Protein AF-A0A139QFY4-F1 (afdb_monomer_lite)

Structure (mmCIF, N/CA/C/O backbone):
data_AF-A0A139QFY4-F1
#
_entry.id   AF-A0A139QFY4-F1
#
loop_
_atom_site.group_PDB
_atom_site.id
_atom_site.type_symbol
_atom_site.label_atom_id
_atom_site.label_alt_id
_atom_site.label_comp_id
_atom_s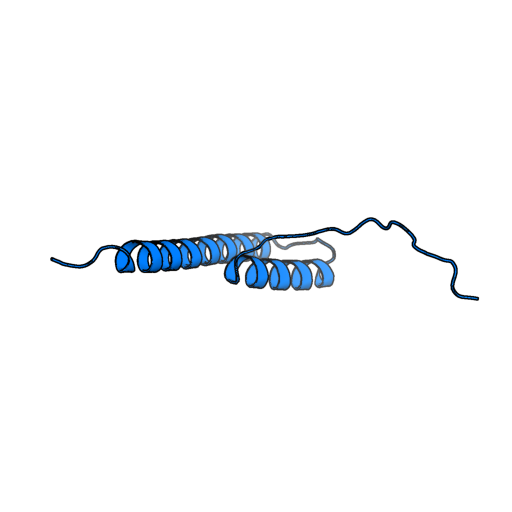ite.label_asym_id
_atom_site.label_entity_id
_atom_site.label_seq_id
_atom_site.pdbx_PDB_ins_code
_atom_site.Cartn_x
_atom_site.Cartn_y
_atom_site.Cartn_z
_atom_site.occupancy
_atom_site.B_iso_or_equiv
_atom_site.auth_seq_id
_atom_site.auth_comp_id
_atom_site.auth_asym_id
_atom_site.auth_atom_id
_atom_site.pdbx_PDB_model_num
ATOM 1 N N . MET A 1 1 ? -25.257 30.086 9.134 1.00 54.97 1 MET A N 1
ATOM 2 C CA . MET A 1 1 ? -26.216 29.019 9.489 1.00 54.97 1 MET A CA 1
ATOM 3 C C . MET A 1 1 ? -25.457 27.708 9.504 1.00 54.97 1 MET A C 1
ATOM 5 O O . MET A 1 1 ? -24.853 27.382 8.494 1.0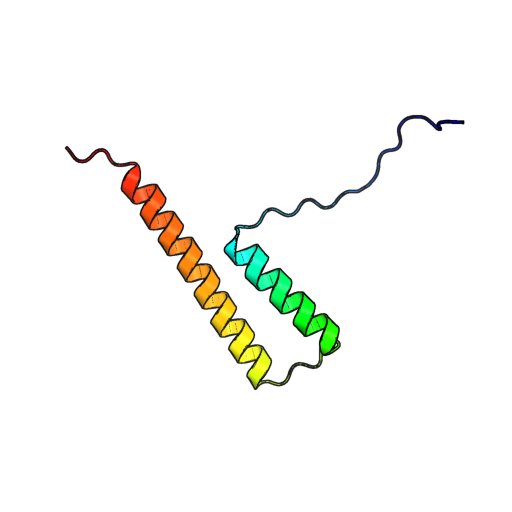0 54.97 1 MET A O 1
ATOM 9 N N . ILE A 1 2 ? -25.425 27.012 10.638 1.00 69.81 2 ILE A N 1
ATOM 10 C CA . ILE A 1 2 ? -24.828 25.675 10.739 1.00 69.81 2 ILE A CA 1
ATOM 11 C C . ILE A 1 2 ? -25.973 24.693 10.492 1.00 69.81 2 ILE A C 1
ATOM 13 O O . ILE A 1 2 ? -26.928 24.646 11.264 1.00 69.81 2 ILE A O 1
ATOM 17 N N . THR A 1 3 ? -25.936 23.990 9.365 1.00 76.81 3 THR A N 1
ATOM 18 C CA . THR A 1 3 ? -27.008 23.102 8.899 1.00 76.81 3 THR A CA 1
ATOM 19 C C . THR A 1 3 ? -26.883 21.715 9.533 1.00 76.81 3 THR A C 1
ATOM 21 O O . THR A 1 3 ? -26.571 20.767 8.826 1.00 76.81 3 THR A O 1
ATOM 24 N N . GLY A 1 4 ? -27.100 21.603 10.847 1.00 86.88 4 GLY A N 1
ATOM 25 C CA . GLY A 1 4 ? -27.272 20.325 11.561 1.00 86.88 4 GLY A CA 1
ATOM 26 C C . GLY A 1 4 ? -26.214 19.235 11.310 1.00 86.88 4 GLY A C 1
ATOM 27 O O . GLY A 1 4 ? -25.123 19.485 10.804 1.00 86.88 4 GLY A O 1
ATOM 28 N N . GLU A 1 5 ? -26.537 18.004 11.703 1.00 89.38 5 GLU A N 1
ATOM 29 C CA . GLU A 1 5 ? -25.726 16.818 11.411 1.00 89.38 5 GLU A CA 1
ATOM 30 C C . GLU A 1 5 ? -26.023 16.304 9.993 1.00 89.38 5 GLU A C 1
ATOM 32 O O . GLU A 1 5 ? -27.182 16.234 9.575 1.00 89.38 5 GLU A O 1
ATOM 37 N N . LYS A 1 6 ? -24.980 15.898 9.260 1.00 89.44 6 LYS A N 1
ATOM 38 C CA . LYS A 1 6 ? -25.106 15.251 7.952 1.00 89.44 6 LYS A CA 1
ATOM 39 C C . LYS A 1 6 ? -24.304 13.958 7.932 1.00 89.44 6 LYS A C 1
ATOM 41 O O . LYS A 1 6 ? -23.089 13.975 8.107 1.00 89.44 6 LYS A O 1
ATOM 46 N N . LYS A 1 7 ? -24.980 12.846 7.644 1.00 92.88 7 LYS A N 1
ATOM 47 C CA . LYS A 1 7 ? -24.311 11.568 7.390 1.00 92.88 7 LYS A CA 1
ATOM 48 C C . LYS A 1 7 ? -23.565 11.640 6.061 1.00 92.88 7 LYS A C 1
ATOM 50 O O . LYS A 1 7 ? -24.145 12.018 5.042 1.00 92.88 7 LYS A O 1
ATOM 55 N N . ILE A 1 8 ? -22.291 11.277 6.091 1.00 94.00 8 ILE A N 1
ATOM 56 C CA . ILE A 1 8 ? -21.421 11.184 4.919 1.00 94.00 8 ILE A CA 1
ATOM 57 C C . ILE A 1 8 ? -20.860 9.771 4.817 1.00 94.00 8 ILE A C 1
ATOM 59 O O . ILE A 1 8 ? -20.789 9.048 5.810 1.00 94.00 8 ILE A O 1
ATOM 63 N N . LEU A 1 9 ? -20.475 9.388 3.606 1.00 96.06 9 LEU A N 1
ATOM 64 C CA . LEU A 1 9 ? -19.728 8.160 3.384 1.00 96.06 9 LEU A CA 1
ATOM 65 C C . LEU A 1 9 ? -18.249 8.437 3.651 1.00 96.06 9 LEU A C 1
ATOM 67 O O . LEU A 1 9 ? -17.723 9.464 3.221 1.00 96.06 9 LEU A O 1
ATOM 71 N N . ALA A 1 10 ? -17.601 7.520 4.356 1.00 96.06 10 ALA A N 1
ATOM 72 C CA . ALA A 1 10 ? -16.165 7.518 4.576 1.00 96.06 10 ALA A CA 1
ATOM 73 C C . ALA A 1 10 ? -15.635 6.119 4.269 1.00 96.06 10 ALA A C 1
ATOM 75 O O . ALA A 1 10 ? -16.276 5.122 4.603 1.00 96.06 10 ALA A O 1
ATOM 76 N N . GLU A 1 11 ? -14.469 6.058 3.639 1.00 96.69 11 GLU A N 1
ATOM 77 C CA . GLU A 1 11 ? -13.742 4.813 3.441 1.00 96.69 11 GLU A CA 1
ATOM 78 C C . GLU A 1 11 ? -12.724 4.653 4.569 1.00 96.69 11 GLU A C 1
ATOM 80 O O . GLU A 1 11 ? -11.966 5.577 4.869 1.00 96.69 11 GLU A O 1
ATOM 85 N N . ILE A 1 12 ? -12.719 3.486 5.209 1.00 95.56 12 ILE A N 1
ATOM 86 C CA . ILE A 1 12 ? -11.748 3.140 6.245 1.00 95.56 12 ILE A CA 1
ATOM 87 C C . ILE A 1 12 ? -10.918 1.985 5.709 1.00 95.56 12 ILE A C 1
ATOM 89 O O . ILE A 1 12 ? -11.442 0.900 5.466 1.00 95.56 12 ILE A O 1
ATOM 93 N N . GLN A 1 13 ? -9.620 2.222 5.551 1.00 96.69 13 GLN A N 1
ATOM 94 C CA . GLN A 1 13 ? -8.667 1.192 5.166 1.00 96.69 13 GLN A CA 1
ATOM 95 C C . GLN A 1 13 ? -7.784 0.826 6.356 1.00 96.69 13 GLN A C 1
ATOM 97 O O . GLN A 1 13 ? -7.261 1.700 7.044 1.00 96.69 13 GLN A O 1
ATOM 102 N N . VAL A 1 14 ? -7.596 -0.473 6.575 1.00 94.62 14 VAL A N 1
ATOM 103 C CA . VAL A 1 14 ? -6.692 -1.007 7.598 1.00 94.62 14 VAL A CA 1
ATOM 104 C C . VAL A 1 14 ? -5.512 -1.647 6.880 1.00 94.62 14 VAL A C 1
ATOM 106 O O . VAL A 1 14 ? -5.705 -2.488 6.006 1.00 94.62 14 VAL A O 1
ATOM 109 N N . ARG A 1 15 ? -4.295 -1.215 7.216 1.00 94.75 15 ARG A N 1
ATOM 110 C CA . ARG A 1 15 ? -3.049 -1.664 6.582 1.00 94.75 15 ARG A CA 1
ATOM 111 C C . ARG A 1 15 ? -1.954 -1.816 7.631 1.00 94.75 15 ARG A C 1
ATOM 113 O O . ARG A 1 15 ? -1.918 -1.045 8.591 1.00 94.75 15 ARG A O 1
ATOM 120 N N . THR A 1 16 ? -1.039 -2.758 7.421 1.00 94.62 16 THR A N 1
ATOM 121 C CA . THR A 1 16 ? 0.254 -2.737 8.117 1.00 94.62 16 THR A CA 1
ATOM 122 C C . THR A 1 16 ? 1.078 -1.541 7.632 1.00 94.62 16 THR A C 1
ATOM 124 O O . THR A 1 16 ? 0.793 -0.931 6.594 1.00 94.62 16 THR A O 1
ATOM 127 N N . MET A 1 17 ? 2.140 -1.206 8.364 1.00 95.00 17 MET A N 1
ATOM 128 C CA . MET A 1 17 ? 3.056 -0.148 7.937 1.00 95.00 17 MET A CA 1
ATOM 129 C C . MET A 1 17 ? 3.723 -0.482 6.595 1.00 95.00 17 MET A C 1
ATOM 131 O O . MET A 1 17 ? 3.827 0.403 5.746 1.00 95.00 17 MET A O 1
ATOM 135 N N . GLN A 1 18 ? 4.117 -1.741 6.368 1.00 95.31 18 GLN A N 1
ATOM 136 C CA . GLN A 1 18 ? 4.766 -2.151 5.117 1.00 95.31 18 GLN A CA 1
ATOM 137 C C . GLN A 1 18 ? 3.808 -2.091 3.930 1.00 95.31 18 GLN A C 1
ATOM 139 O O . GLN A 1 18 ? 4.160 -1.528 2.893 1.00 95.31 18 GLN A O 1
ATOM 144 N N . MET A 1 19 ? 2.567 -2.560 4.099 1.00 93.06 19 MET A N 1
ATOM 145 C CA . MET A 1 19 ? 1.523 -2.418 3.080 1.00 93.06 19 MET A CA 1
ATOM 146 C C . MET A 1 19 ? 1.285 -0.950 2.720 1.00 93.06 19 MET A C 1
ATOM 148 O O . MET A 1 19 ? 1.110 -0.618 1.548 1.00 93.06 19 MET A O 1
ATOM 152 N N . ASN A 1 20 ? 1.295 -0.051 3.711 1.00 94.88 20 ASN A N 1
ATOM 153 C CA . ASN A 1 20 ? 1.108 1.371 3.453 1.00 94.88 20 ASN A CA 1
ATOM 154 C C . ASN A 1 20 ? 2.283 1.990 2.681 1.00 94.88 20 ASN A C 1
ATOM 156 O O . ASN A 1 20 ? 2.054 2.780 1.764 1.00 94.88 20 ASN A O 1
ATOM 160 N N . VAL A 1 21 ? 3.524 1.623 3.017 1.00 93.12 21 VAL A N 1
ATOM 161 C CA . VAL A 1 21 ? 4.718 2.074 2.284 1.00 93.12 21 VAL A CA 1
ATOM 162 C C . VAL A 1 21 ? 4.656 1.608 0.832 1.00 93.12 21 VAL A C 1
ATOM 164 O O . VAL A 1 21 ? 4.771 2.436 -0.072 1.00 93.12 21 VAL A O 1
ATOM 167 N N . TRP A 1 22 ? 4.403 0.316 0.607 1.00 93.94 22 TRP A N 1
ATOM 168 C CA . TRP A 1 22 ? 4.305 -0.247 -0.738 1.00 93.94 22 TRP A CA 1
ATOM 169 C C . TRP A 1 22 ? 3.207 0.435 -1.564 1.00 93.94 22 TRP A C 1
ATOM 171 O O . TRP A 1 22 ? 3.488 0.954 -2.642 1.00 93.94 22 TRP A O 1
ATOM 181 N N . ALA A 1 23 ? 1.985 0.533 -1.028 1.00 92.50 23 ALA A N 1
ATOM 182 C CA . ALA A 1 23 ? 0.848 1.115 -1.743 1.00 92.50 23 ALA A CA 1
ATOM 183 C C . ALA A 1 23 ? 1.031 2.612 -2.042 1.00 92.50 23 ALA A C 1
ATOM 185 O O . ALA A 1 23 ? 0.572 3.100 -3.070 1.00 92.50 23 ALA A O 1
ATOM 186 N N . THR A 1 24 ? 1.706 3.355 -1.161 1.00 93.25 24 THR A N 1
ATOM 187 C CA . THR A 1 24 ? 1.996 4.778 -1.400 1.00 93.25 24 THR A CA 1
ATOM 188 C C . THR A 1 24 ? 2.971 4.951 -2.563 1.00 93.25 24 THR A C 1
ATOM 190 O O . THR A 1 24 ? 2.782 5.829 -3.405 1.00 93.25 24 THR A O 1
ATOM 193 N N . ILE A 1 25 ? 4.008 4.111 -2.625 1.00 90.88 25 ILE A N 1
ATOM 194 C CA . ILE A 1 25 ? 5.010 4.153 -3.693 1.00 90.88 25 ILE A CA 1
ATOM 195 C C . ILE A 1 25 ? 4.404 3.685 -5.019 1.00 90.88 25 ILE A C 1
ATOM 197 O O . ILE A 1 25 ? 4.586 4.366 -6.027 1.00 90.88 25 ILE A O 1
ATOM 201 N N . 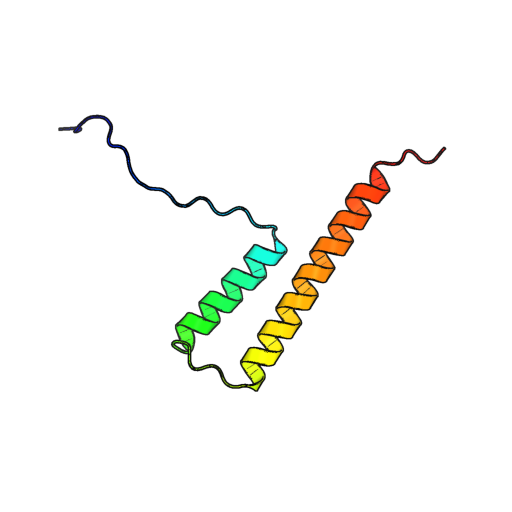GLU A 1 26 ? 3.664 2.572 -5.017 1.00 91.12 26 GLU A N 1
ATOM 202 C CA . GLU A 1 26 ? 2.958 2.066 -6.202 1.00 91.12 26 GLU A CA 1
ATOM 203 C C . GLU A 1 26 ? 2.029 3.137 -6.766 1.00 91.12 26 GLU A C 1
ATOM 205 O O . GLU A 1 26 ? 2.149 3.476 -7.939 1.00 91.12 26 GLU A O 1
ATOM 210 N N . HIS A 1 27 ? 1.214 3.772 -5.921 1.00 91.00 27 HIS A N 1
ATOM 211 C CA . HIS A 1 27 ? 0.290 4.807 -6.364 1.00 91.00 27 HIS A CA 1
ATOM 212 C C . HIS A 1 27 ? 1.010 6.030 -6.949 1.00 91.00 27 HIS A C 1
ATOM 214 O O . HIS A 1 27 ? 0.603 6.557 -7.985 1.00 91.00 27 HIS A O 1
ATOM 220 N N . ALA A 1 28 ? 2.100 6.479 -6.317 1.00 89.31 28 ALA A N 1
ATOM 221 C CA . ALA A 1 28 ? 2.898 7.595 -6.822 1.00 89.31 28 ALA A CA 1
ATOM 222 C C . ALA A 1 28 ? 3.542 7.280 -8.183 1.00 89.31 28 ALA A C 1
ATOM 224 O O . ALA A 1 28 ? 3.628 8.154 -9.049 1.00 89.31 28 ALA A O 1
ATOM 225 N N . ILE A 1 29 ? 3.982 6.034 -8.384 1.00 87.69 29 ILE A N 1
ATOM 226 C CA . ILE A 1 29 ? 4.501 5.560 -9.669 1.00 87.69 29 ILE A CA 1
ATOM 227 C C . ILE A 1 29 ? 3.360 5.497 -10.683 1.00 87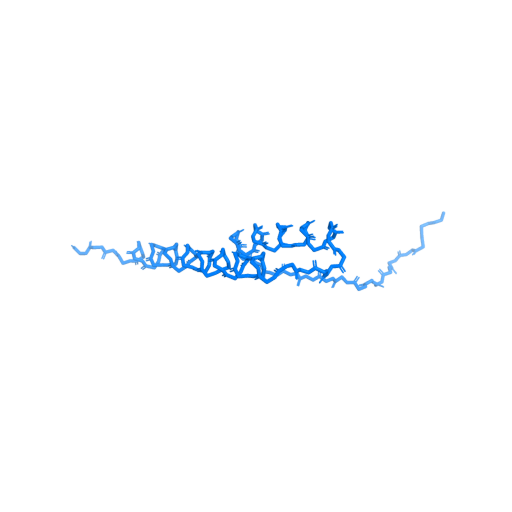.69 29 ILE A C 1
ATOM 229 O O . ILE A 1 29 ? 3.479 6.101 -11.744 1.00 87.69 29 ILE A O 1
ATOM 233 N N . ASN A 1 30 ? 2.245 4.852 -10.348 1.00 87.00 30 ASN A N 1
ATOM 234 C CA . ASN A 1 30 ? 1.085 4.727 -11.223 1.00 87.00 30 ASN A CA 1
ATOM 235 C C . ASN A 1 30 ? 0.616 6.092 -11.738 1.00 87.00 30 ASN A C 1
ATOM 237 O O . ASN A 1 30 ? 0.444 6.285 -12.936 1.00 87.00 30 ASN A O 1
ATOM 241 N N . TYR A 1 31 ? 0.511 7.073 -10.838 1.00 86.62 31 TYR A N 1
ATOM 242 C CA . TYR A 1 31 ? 0.143 8.445 -11.177 1.00 86.62 31 TYR A CA 1
ATOM 243 C C . TYR A 1 31 ? 1.112 9.095 -12.177 1.00 86.62 31 TYR A C 1
ATOM 245 O O . TYR A 1 31 ? 0.694 9.849 -13.050 1.00 86.62 31 TYR A O 1
ATOM 253 N N . LYS A 1 32 ? 2.416 8.812 -12.071 1.00 86.62 32 LYS A N 1
ATOM 254 C CA . LYS A 1 32 ? 3.427 9.360 -12.986 1.00 86.62 32 LYS A CA 1
ATOM 255 C C . LYS A 1 32 ? 3.363 8.734 -14.383 1.00 86.62 32 LYS A C 1
ATOM 257 O O . LYS A 1 32 ? 3.697 9.417 -15.349 1.00 86.62 32 LYS A O 1
ATOM 262 N N . TYR A 1 33 ? 3.001 7.458 -14.476 1.00 85.00 33 TYR A N 1
ATOM 263 C CA . TYR A 1 33 ? 3.015 6.694 -15.729 1.00 85.00 33 TYR A CA 1
ATOM 264 C C . TYR A 1 33 ? 1.618 6.464 -16.326 1.00 85.00 33 TYR A C 1
ATOM 266 O O . TYR A 1 33 ? 1.514 5.823 -17.363 1.00 85.00 33 TYR A O 1
ATOM 274 N N . ASP A 1 34 ? 0.560 6.991 -15.700 1.00 82.44 34 ASP A N 1
ATOM 275 C CA . ASP A 1 34 ? -0.842 6.856 -16.131 1.00 82.44 34 ASP A CA 1
ATOM 276 C C . ASP A 1 34 ? -1.259 5.393 -16.397 1.00 82.44 34 ASP A C 1
ATOM 278 O O . ASP A 1 34 ? -1.992 5.080 -17.332 1.00 82.44 34 ASP A O 1
ATOM 282 N N . GLY A 1 35 ? -0.733 4.463 -15.591 1.00 72.31 35 GLY A N 1
ATOM 283 C CA . GLY A 1 35 ? -0.957 3.023 -15.750 1.00 72.31 35 GLY A CA 1
ATOM 284 C C . GLY A 1 35 ? -0.184 2.340 -16.885 1.00 72.31 35 GLY A C 1
ATOM 285 O O . GLY A 1 35 ? -0.299 1.120 -17.023 1.00 72.31 35 GLY A O 1
ATOM 286 N N . ASP A 1 36 ? 0.628 3.063 -17.664 1.00 78.25 36 ASP A N 1
ATOM 287 C CA . ASP A 1 36 ? 1.475 2.488 -18.718 1.00 78.25 36 ASP A CA 1
ATOM 288 C C . ASP A 1 36 ? 2.803 1.980 -18.136 1.00 78.25 36 ASP A C 1
ATOM 290 O O . ASP A 1 36 ? 3.857 2.627 -18.168 1.00 78.25 36 ASP A O 1
ATOM 294 N N . TYR A 1 37 ? 2.728 0.810 -17.504 1.00 79.25 37 TYR A N 1
ATOM 295 C CA . TYR A 1 37 ? 3.883 0.162 -16.904 1.00 79.25 37 TYR A CA 1
ATOM 296 C C . TYR A 1 37 ? 4.745 -0.538 -17.952 1.00 79.25 37 TYR A C 1
ATOM 298 O O . TYR A 1 37 ? 4.278 -1.386 -18.714 1.00 79.25 37 TYR A O 1
ATOM 306 N N . THR A 1 38 ? 6.055 -0.291 -17.905 1.00 85.69 38 THR A N 1
ATOM 307 C CA . THR A 1 38 ? 6.991 -1.199 -18.576 1.00 85.69 38 THR A CA 1
ATOM 308 C C . THR A 1 38 ? 6.985 -2.564 -17.867 1.00 85.69 38 THR A C 1
ATOM 310 O O . THR A 1 38 ? 6.888 -2.602 -16.635 1.00 85.69 38 THR A O 1
ATOM 313 N N . PRO A 1 39 ? 7.152 -3.688 -18.590 1.00 87.38 39 PRO A N 1
ATOM 314 C CA . PRO A 1 39 ? 7.198 -5.019 -17.977 1.00 87.38 39 PRO A CA 1
ATOM 315 C C . PRO A 1 39 ? 8.242 -5.146 -16.856 1.00 87.38 39 PRO A C 1
ATOM 317 O O . PRO A 1 39 ? 8.003 -5.812 -15.854 1.00 87.38 39 PRO A O 1
ATOM 320 N N . GLU A 1 40 ? 9.381 -4.458 -16.990 1.00 88.94 40 GLU A N 1
ATOM 321 C CA . GLU A 1 40 ? 10.433 -4.427 -15.967 1.00 88.94 40 GLU A CA 1
ATOM 322 C C . GLU A 1 40 ? 9.971 -3.731 -14.676 1.00 88.94 40 GLU A C 1
ATOM 324 O O . GLU A 1 40 ? 10.284 -4.181 -13.574 1.00 88.94 40 GLU A O 1
ATOM 329 N N . MET A 1 41 ? 9.217 -2.634 -14.788 1.00 86.56 41 MET A N 1
ATOM 330 C CA . MET A 1 41 ? 8.690 -1.923 -13.621 1.00 86.56 41 MET A CA 1
ATOM 331 C C . MET A 1 41 ? 7.622 -2.736 -12.902 1.00 86.56 41 MET A C 1
ATOM 333 O O . MET A 1 41 ? 7.627 -2.772 -11.673 1.00 86.56 41 MET A O 1
ATOM 337 N N . THR A 1 42 ? 6.737 -3.403 -13.646 1.00 88.69 42 THR A N 1
ATOM 338 C CA . THR A 1 42 ? 5.737 -4.303 -13.060 1.00 88.69 42 THR A CA 1
ATOM 339 C C . THR A 1 42 ? 6.407 -5.414 -12.263 1.00 88.69 42 THR A C 1
ATOM 341 O O . THR A 1 42 ? 6.009 -5.670 -11.129 1.00 88.69 42 THR A O 1
ATOM 344 N N . GLU A 1 43 ? 7.458 -6.025 -12.812 1.00 92.94 43 GLU A N 1
ATOM 345 C CA . GLU A 1 43 ? 8.177 -7.093 -12.121 1.00 92.94 43 GLU A CA 1
ATOM 346 C C . GLU A 1 43 ? 8.867 -6.589 -10.849 1.00 92.94 43 GLU A C 1
ATOM 348 O O . GLU A 1 43 ? 8.701 -7.178 -9.785 1.00 92.94 43 GLU A O 1
ATOM 353 N N . LYS A 1 44 ? 9.533 -5.429 -10.897 1.00 91.75 44 LYS A N 1
ATOM 354 C CA . LYS A 1 44 ? 10.129 -4.828 -9.691 1.00 91.75 44 LYS A CA 1
ATOM 355 C C . LYS A 1 44 ? 9.084 -4.470 -8.635 1.00 91.75 44 LYS A C 1
ATOM 357 O O . LYS A 1 44 ? 9.320 -4.678 -7.450 1.00 91.75 44 LYS A O 1
ATOM 362 N N . LEU A 1 45 ? 7.926 -3.936 -9.028 1.00 91.19 45 LEU A N 1
ATOM 363 C CA . LEU A 1 45 ? 6.842 -3.633 -8.084 1.00 91.19 45 LEU A CA 1
ATOM 364 C C . LEU A 1 45 ? 6.303 -4.901 -7.413 1.00 91.19 45 LEU A C 1
ATOM 366 O O . LEU A 1 45 ? 5.991 -4.865 -6.219 1.00 91.19 45 LEU A O 1
ATOM 370 N N . ARG A 1 46 ? 6.244 -6.010 -8.161 1.00 92.94 46 ARG A N 1
ATOM 371 C CA . ARG A 1 46 ? 5.886 -7.339 -7.658 1.00 92.94 46 ARG A CA 1
ATOM 372 C C . ARG A 1 46 ? 6.921 -7.855 -6.656 1.00 92.94 46 ARG A C 1
ATOM 374 O O . ARG A 1 46 ? 6.537 -8.239 -5.558 1.00 92.94 46 ARG A O 1
ATOM 381 N N . GLU A 1 47 ? 8.210 -7.784 -6.981 1.00 95.44 47 GLU A N 1
ATOM 382 C CA . GLU A 1 47 ? 9.296 -8.173 -6.068 1.00 95.44 47 GLU A CA 1
ATOM 383 C C . GLU A 1 47 ? 9.256 -7.374 -4.756 1.00 95.44 47 GLU A C 1
ATOM 385 O O . GLU A 1 47 ? 9.352 -7.938 -3.665 1.00 95.44 47 GLU A O 1
ATOM 390 N N . VAL A 1 48 ? 9.064 -6.052 -4.833 1.00 94.25 48 VAL A N 1
ATOM 391 C CA . VAL A 1 48 ? 8.962 -5.209 -3.630 1.00 94.25 48 VAL A CA 1
ATOM 392 C C . VAL A 1 48 ? 7.718 -5.576 -2.813 1.00 94.25 48 VAL A C 1
ATOM 394 O O . VAL A 1 48 ? 7.795 -5.582 -1.586 1.00 94.25 48 VAL A O 1
ATOM 397 N N . ALA A 1 49 ? 6.598 -5.932 -3.454 1.00 94.06 49 ALA A N 1
ATOM 398 C CA . ALA A 1 49 ? 5.398 -6.390 -2.748 1.00 94.06 49 ALA A CA 1
ATOM 399 C C . ALA A 1 49 ? 5.675 -7.662 -1.933 1.00 94.06 49 ALA A C 1
ATOM 401 O O . ALA A 1 49 ? 5.314 -7.741 -0.758 1.00 94.06 49 ALA A O 1
ATOM 402 N N . GLU A 1 50 ? 6.354 -8.639 -2.539 1.00 96.00 50 GLU A N 1
ATOM 403 C CA . GLU A 1 50 ? 6.734 -9.894 -1.883 1.00 96.00 50 GLU A CA 1
ATOM 404 C C . GLU A 1 50 ? 7.673 -9.651 -0.694 1.00 96.00 50 G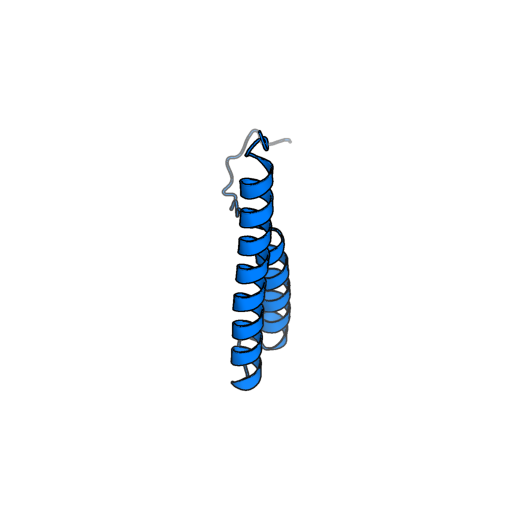LU A C 1
ATOM 406 O O . GLU A 1 50 ? 7.481 -10.223 0.381 1.00 96.00 50 GLU A O 1
ATOM 411 N N . LEU A 1 51 ? 8.646 -8.746 -0.842 1.00 95.75 51 LEU A N 1
ATOM 412 C CA . LEU A 1 51 ? 9.537 -8.354 0.252 1.00 95.75 51 LEU A CA 1
ATOM 413 C C . LEU A 1 51 ? 8.785 -7.663 1.395 1.00 95.75 51 LEU A C 1
ATOM 415 O O . LEU A 1 51 ? 9.048 -7.961 2.559 1.00 95.75 51 LEU A O 1
ATOM 419 N N . SER A 1 52 ? 7.838 -6.772 1.093 1.00 94.50 52 SER A N 1
ATOM 420 C CA . SER A 1 52 ? 7.009 -6.116 2.110 1.00 9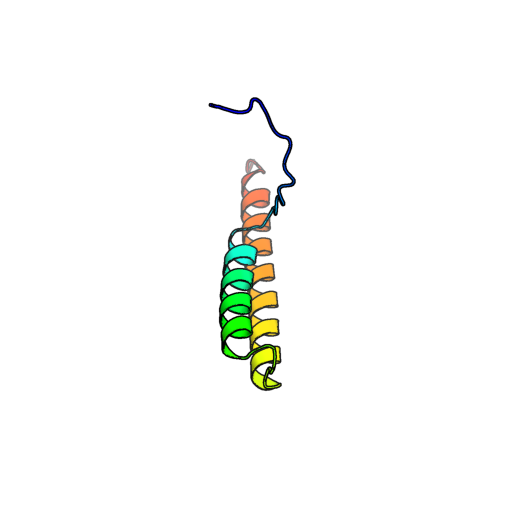4.50 52 SER A CA 1
ATOM 421 C C . SER A 1 52 ? 6.186 -7.121 2.916 1.00 94.50 52 SER A C 1
ATOM 423 O O . SER A 1 52 ? 6.146 -7.020 4.142 1.00 94.50 52 SER A O 1
ATOM 425 N N . ILE A 1 53 ? 5.598 -8.124 2.252 1.00 94.62 53 ILE A N 1
ATOM 426 C CA . ILE A 1 53 ? 4.892 -9.225 2.925 1.00 94.62 53 ILE A CA 1
ATOM 427 C C . ILE A 1 53 ? 5.854 -9.986 3.835 1.00 94.62 53 ILE A C 1
ATOM 429 O O . ILE A 1 53 ? 5.548 -10.210 5.004 1.00 94.62 53 ILE A O 1
ATOM 433 N N . ARG A 1 54 ? 7.047 -10.326 3.337 1.00 96.25 54 ARG A N 1
ATOM 434 C CA . ARG A 1 54 ? 8.040 -11.063 4.122 1.00 96.25 54 ARG A CA 1
ATOM 435 C C . ARG A 1 54 ? 8.477 -10.308 5.377 1.00 96.25 54 ARG A C 1
ATOM 437 O O . ARG A 1 54 ? 8.698 -10.917 6.419 1.00 96.25 54 ARG A O 1
ATOM 444 N N . VAL A 1 55 ? 8.609 -8.987 5.292 1.00 95.81 55 VAL A N 1
ATOM 445 C CA . VAL A 1 55 ? 8.925 -8.145 6.453 1.00 95.81 55 VAL A CA 1
ATOM 446 C C . VAL A 1 55 ? 7.797 -8.190 7.487 1.00 95.81 55 VAL A C 1
ATOM 448 O O . VAL A 1 55 ? 8.079 -8.336 8.676 1.00 95.81 55 VAL A O 1
ATOM 451 N N . ASP A 1 56 ? 6.536 -8.113 7.058 1.00 95.00 56 ASP A N 1
ATOM 452 C CA . ASP A 1 56 ? 5.389 -8.231 7.965 1.00 95.00 56 ASP A CA 1
ATOM 453 C C . ASP A 1 56 ? 5.313 -9.619 8.626 1.00 95.00 56 ASP A C 1
ATOM 455 O O . ASP A 1 56 ? 5.059 -9.708 9.828 1.00 95.00 56 ASP A O 1
ATOM 459 N N . GLU A 1 57 ? 5.592 -10.696 7.882 1.00 94.44 57 GLU A N 1
ATOM 460 C CA . GLU A 1 57 ? 5.684 -12.057 8.431 1.00 94.44 57 GLU A CA 1
ATOM 461 C C . GLU A 1 57 ? 6.739 -12.141 9.537 1.00 94.44 57 GLU A C 1
ATOM 463 O O . GLU A 1 57 ? 6.445 -12.621 10.630 1.00 94.44 57 GLU A O 1
ATOM 468 N N . LEU A 1 58 ? 7.942 -11.613 9.293 1.00 94.56 58 LEU A N 1
ATOM 469 C CA . LEU A 1 58 ? 9.025 -11.607 10.280 1.00 94.56 58 LEU A CA 1
ATOM 470 C C . LEU A 1 58 ? 8.653 -10.810 11.534 1.00 94.56 58 LEU A C 1
ATOM 472 O O . LEU A 1 58 ? 8.941 -11.241 12.649 1.00 94.56 58 LEU A O 1
ATOM 476 N N . PHE A 1 59 ? 7.986 -9.663 11.384 1.00 93.00 59 PHE A N 1
ATOM 477 C CA . PHE A 1 59 ? 7.487 -8.920 12.541 1.00 93.00 59 PHE A CA 1
ATOM 478 C C . PHE A 1 59 ? 6.415 -9.696 13.306 1.00 93.00 59 PHE A C 1
ATOM 480 O O . PHE A 1 59 ? 6.410 -9.658 14.537 1.00 93.00 59 PHE A O 1
ATOM 487 N N . SER A 1 60 ? 5.544 -10.429 12.609 1.00 92.19 60 SER A N 1
ATOM 488 C CA . SER A 1 60 ? 4.558 -11.301 13.246 1.00 92.19 60 SER A CA 1
ATOM 489 C C . SER A 1 60 ? 5.225 -12.453 14.002 1.00 92.19 60 SER A C 1
ATOM 491 O O . SER A 1 60 ? 4.873 -12.709 15.150 1.00 92.19 60 SER A O 1
ATOM 493 N N . GLU A 1 61 ? 6.228 -13.105 13.412 1.00 92.69 61 GLU A N 1
ATOM 494 C CA . GLU A 1 61 ? 7.021 -14.154 14.063 1.00 92.69 61 GLU A CA 1
ATOM 495 C C . GLU A 1 61 ? 7.719 -13.637 15.326 1.00 92.69 61 GLU A C 1
ATOM 497 O O . GLU A 1 61 ? 7.646 -14.282 16.371 1.00 92.69 61 GLU A O 1
ATOM 502 N N . LEU A 1 62 ? 8.345 -12.456 15.258 1.00 90.81 62 LEU A N 1
ATOM 503 C CA . LEU A 1 62 ? 8.982 -11.823 16.415 1.00 90.81 62 LEU A CA 1
ATOM 504 C C . LEU A 1 62 ? 7.965 -11.493 17.509 1.00 90.81 62 LEU A C 1
ATOM 506 O O . LEU A 1 62 ? 8.217 -11.768 18.679 1.00 90.81 62 LEU A O 1
ATOM 510 N N . HIS A 1 63 ? 6.810 -10.939 17.143 1.00 88.88 63 HIS A N 1
ATOM 511 C CA . HIS A 1 63 ? 5.755 -10.614 18.097 1.00 88.88 63 HIS A CA 1
ATOM 512 C C . HIS A 1 63 ? 5.215 -11.873 18.793 1.00 88.88 63 HIS A C 1
ATOM 514 O O . HIS A 1 63 ? 5.205 -11.939 20.018 1.00 88.88 63 HIS A O 1
ATOM 520 N N . ASN A 1 64 ? 4.875 -12.908 18.020 1.00 84.81 64 ASN A N 1
ATOM 521 C CA . ASN A 1 64 ? 4.362 -14.179 18.537 1.00 84.81 64 ASN A CA 1
ATOM 522 C C . ASN A 1 64 ? 5.422 -14.977 19.320 1.00 84.81 64 ASN A C 1
ATOM 524 O O . ASN A 1 64 ? 5.088 -15.765 20.204 1.00 84.81 64 ASN A O 1
ATOM 528 N N . GLY A 1 65 ? 6.703 -14.815 18.975 1.00 73.12 65 GLY A N 1
ATOM 529 C CA . GLY A 1 65 ? 7.828 -15.461 19.650 1.00 73.12 65 GLY A CA 1
ATOM 530 C C . GLY A 1 65 ? 8.155 -14.845 21.011 1.00 73.12 65 GLY A C 1
ATOM 531 O O . GLY A 1 65 ? 8.614 -15.560 21.898 1.00 73.12 65 GLY A O 1
ATOM 532 N N . LEU A 1 66 ? 7.882 -13.551 21.197 1.00 59.41 66 LEU A N 1
ATOM 533 C CA . LEU A 1 66 ? 8.080 -12.840 22.466 1.00 59.41 66 LEU A CA 1
ATOM 534 C C . LEU A 1 66 ? 6.973 -13.113 23.501 1.00 59.41 66 LEU A C 1
ATOM 536 O O . LEU A 1 66 ? 7.188 -12.873 24.686 1.00 59.41 66 LEU A O 1
ATOM 540 N N . ASP A 1 67 ? 5.827 -13.658 23.082 1.00 56.59 67 ASP A N 1
ATOM 541 C CA . ASP A 1 67 ? 4.685 -13.965 23.958 1.00 56.59 67 ASP A CA 1
ATOM 542 C C . ASP A 1 67 ? 4.774 -15.330 24.662 1.00 56.59 67 ASP A C 1
ATOM 544 O O . ASP A 1 67 ? 3.910 -15.675 25.474 1.00 56.59 67 ASP A O 1
ATOM 548 N N . LYS A 1 68 ? 5.819 -16.125 24.403 1.00 52.31 68 LYS A N 1
ATOM 549 C CA . LYS A 1 68 ? 6.105 -17.308 25.222 1.00 52.31 68 LYS A CA 1
ATOM 550 C C . LYS A 1 68 ? 7.092 -16.918 26.319 1.00 52.31 68 LYS A C 1
ATOM 552 O O . LYS A 1 68 ? 8.254 -16.681 25.989 1.00 52.31 68 LYS A O 1
ATOM 557 N N . PRO A 1 69 ? 6.689 -16.872 27.606 1.00 57.00 69 PRO A N 1
ATOM 558 C CA . PRO A 1 69 ? 7.676 -16.827 28.671 1.00 57.00 69 PRO A CA 1
ATOM 559 C C . PRO A 1 69 ? 8.557 -18.068 28.508 1.00 57.00 69 PRO A C 1
ATOM 561 O O . PRO A 1 69 ? 8.065 -19.195 28.495 1.00 57.00 69 PRO A O 1
ATOM 564 N N . THR A 1 70 ? 9.847 -17.850 28.277 1.00 57.50 70 THR A N 1
ATOM 565 C CA . THR A 1 70 ? 10.858 -18.892 28.423 1.00 57.50 70 THR A CA 1
ATOM 566 C C . THR A 1 70 ? 10.808 -19.369 29.871 1.00 57.50 70 THR A C 1
ATOM 568 O O . THR A 1 70 ? 11.077 -18.562 30.764 1.00 57.50 70 THR A O 1
ATOM 571 N N . ASP A 1 71 ? 10.414 -20.628 30.076 1.00 54.66 71 ASP A N 1
ATOM 572 C CA . ASP A 1 71 ? 10.655 -21.363 31.325 1.00 54.66 71 ASP A CA 1
ATOM 573 C C . ASP A 1 71 ? 12.151 -21.355 31.691 1.00 54.66 71 ASP A C 1
ATOM 575 O O . ASP A 1 71 ? 12.995 -21.450 30.762 1.00 54.66 71 ASP A O 1
#

Sequence (71 aa):
MITGEKKILAEIQVRTMQMNVWATIEHAINYKYDGDYTPEMTEKLREVAELSIRVDELFSELHNGLDKPTD

pLDDT: mean 87.01, std 11.78, range [52.31, 96.69]

Foldseek 3Di:
DPDDDDDDDDDDDDDDPLRVVLVVVVVVVCVVCVNPDDPVRVVVSVVSVVVSVVVVVVVVCVVVVVPDPDD

Radius of gyration: 19.54 Å; chains: 1; bounding box: 38×50×50 Å

Secondary structure (DSSP, 8-state):
----------------HHHHHHHHHHHHHHHHHTT---HHHHHHHHHHHHHHHHHHHHHHHHHHHHTS---